Protein AF-A0A523Z574-F1 (afdb_monomer)

Radius of gyration: 32.1 Å; Cα contacts (8 Å, |Δi|>4): 89; chains: 1; bounding box: 52×28×100 Å

Foldseek 3Di:
DPPVVVVVVVVVVVVVVVVVVVVVVCCVVVVVVVVVVVVVVCCVVVVVVCCVVCPPAFAFDDDPNDTDTKHKAADADVPADEAEDEDPDPDDQCVCVVPQVVVNVRHMYMYD

Structure (mmCIF, N/CA/C/O backbone):
data_AF-A0A523Z574-F1
#
_entry.id   AF-A0A523Z574-F1
#
loop_
_atom_site.group_PDB
_atom_site.id
_atom_site.type_symbol
_atom_site.label_atom_id
_atom_site.label_alt_id
_atom_site.label_comp_id
_atom_site.label_asym_id
_atom_site.label_entity_id
_atom_site.label_seq_id
_atom_site.pdbx_PDB_ins_code
_atom_site.Cartn_x
_atom_site.Cartn_y
_atom_site.Cartn_z
_atom_site.occupancy
_atom_site.B_iso_or_equiv
_atom_site.auth_seq_id
_atom_site.auth_comp_id
_atom_site.auth_asym_id
_atom_site.auth_atom_id
_atom_site.pdbx_PDB_model_num
ATOM 1 N N . MET A 1 1 ? 33.543 -7.628 -68.393 1.00 55.94 1 MET A N 1
ATOM 2 C CA . MET A 1 1 ? 32.234 -7.021 -68.048 1.00 55.94 1 MET A CA 1
ATOM 3 C C . MET A 1 1 ? 31.561 -7.601 -66.784 1.00 55.94 1 MET A C 1
ATOM 5 O O . MET A 1 1 ? 30.517 -7.099 -66.408 1.00 55.94 1 MET A O 1
ATOM 9 N N . SER A 1 2 ? 32.129 -8.612 -66.100 1.00 63.09 2 SER A N 1
ATOM 10 C CA . SER A 1 2 ? 31.468 -9.341 -64.988 1.00 63.09 2 SER A CA 1
ATOM 11 C C . SER A 1 2 ? 31.744 -8.782 -63.571 1.00 63.09 2 SER A C 1
ATOM 13 O O . SER A 1 2 ? 30.909 -8.900 -62.675 1.00 63.09 2 SER A O 1
ATOM 15 N N . GLU A 1 3 ? 32.885 -8.120 -63.340 1.00 63.69 3 GLU A N 1
ATOM 16 C CA . GLU A 1 3 ? 33.269 -7.697 -61.979 1.00 63.69 3 GLU A CA 1
ATOM 17 C C . GLU A 1 3 ? 32.487 -6.491 -61.434 1.00 63.69 3 GLU A C 1
ATOM 19 O O . GLU A 1 3 ? 32.168 -6.454 -60.242 1.00 63.69 3 GLU A O 1
ATOM 24 N N . GLY A 1 4 ? 32.107 -5.541 -62.297 1.00 64.81 4 GLY A N 1
ATOM 25 C CA . GLY A 1 4 ? 31.379 -4.330 -61.890 1.00 64.81 4 GLY A CA 1
ATOM 26 C C . GLY A 1 4 ? 30.011 -4.635 -61.270 1.00 64.81 4 GLY A C 1
ATOM 27 O O . GLY A 1 4 ? 29.669 -4.111 -60.209 1.00 64.81 4 GLY A O 1
ATOM 28 N N . THR A 1 5 ? 29.272 -5.581 -61.853 1.00 69.50 5 THR A N 1
ATOM 29 C CA . THR A 1 5 ? 27.938 -5.991 -61.385 1.00 69.50 5 THR A CA 1
ATOM 30 C C . THR A 1 5 ? 27.992 -6.662 -60.005 1.00 69.50 5 THR A C 1
ATOM 32 O O . THR A 1 5 ? 27.078 -6.523 -59.190 1.00 69.50 5 THR A O 1
ATOM 35 N N . ARG A 1 6 ? 29.095 -7.360 -59.689 1.00 65.00 6 ARG A N 1
ATOM 36 C CA . ARG A 1 6 ? 29.293 -8.063 -58.407 1.00 65.00 6 ARG A CA 1
ATOM 37 C C . ARG A 1 6 ? 29.681 -7.118 -57.266 1.00 65.00 6 ARG A C 1
ATOM 39 O O . ARG A 1 6 ? 29.357 -7.393 -56.107 1.00 65.00 6 ARG A O 1
ATOM 46 N N . ALA A 1 7 ? 30.381 -6.027 -57.577 1.00 67.06 7 ALA A N 1
ATOM 47 C CA . ALA A 1 7 ? 30.724 -4.981 -56.616 1.00 67.06 7 ALA A CA 1
ATOM 48 C C . ALA A 1 7 ? 29.500 -4.117 -56.267 1.00 67.06 7 ALA A C 1
ATOM 50 O O . ALA A 1 7 ? 29.224 -3.886 -55.086 1.00 67.06 7 ALA A O 1
ATOM 51 N N . GLU A 1 8 ? 28.708 -3.725 -57.268 1.00 66.50 8 GLU A N 1
ATOM 52 C CA . GLU A 1 8 ? 27.494 -2.927 -57.066 1.00 66.50 8 GLU A CA 1
ATOM 53 C C . GLU A 1 8 ? 26.430 -3.688 -56.255 1.00 66.50 8 GLU A C 1
ATOM 55 O O . GLU A 1 8 ? 25.880 -3.148 -55.289 1.00 66.50 8 GLU A O 1
ATOM 60 N N . ASN A 1 9 ? 26.211 -4.976 -56.548 1.00 67.19 9 ASN A N 1
ATOM 61 C CA . ASN A 1 9 ? 25.278 -5.813 -55.785 1.00 67.19 9 ASN A CA 1
ATOM 62 C C . ASN A 1 9 ? 25.682 -5.968 -54.311 1.00 67.19 9 ASN A C 1
ATOM 64 O O . ASN A 1 9 ? 24.822 -5.914 -53.430 1.00 67.19 9 ASN A O 1
ATOM 68 N N . ARG A 1 10 ? 26.981 -6.089 -54.002 1.00 64.25 10 ARG A N 1
ATOM 69 C CA . ARG A 1 10 ? 27.460 -6.140 -52.608 1.00 64.25 10 ARG A CA 1
ATOM 70 C C . ARG A 1 10 ? 27.240 -4.822 -51.868 1.00 64.25 10 ARG A C 1
ATOM 72 O O . ARG A 1 10 ? 26.905 -4.837 -50.686 1.00 64.25 10 ARG A O 1
ATOM 79 N N . MET A 1 11 ? 27.385 -3.686 -52.543 1.00 62.34 11 MET A N 1
ATOM 80 C CA . MET A 1 11 ? 27.157 -2.364 -51.947 1.00 62.34 11 MET A CA 1
ATOM 81 C C . MET A 1 11 ? 25.666 -2.100 -51.690 1.00 62.34 11 MET A C 1
ATOM 83 O O . MET A 1 11 ? 25.309 -1.605 -50.616 1.00 62.34 11 MET A O 1
ATOM 87 N N . ARG A 1 12 ? 24.787 -2.497 -52.621 1.00 62.19 12 ARG A N 1
ATOM 88 C CA . ARG A 1 12 ? 23.324 -2.434 -52.453 1.00 62.19 12 ARG A CA 1
ATOM 89 C C . ARG A 1 12 ? 22.840 -3.347 -51.321 1.00 62.19 12 ARG A C 1
ATOM 91 O O . ARG A 1 12 ? 22.092 -2.890 -50.458 1.00 62.19 12 ARG A O 1
ATOM 98 N N . ALA A 1 13 ? 23.347 -4.581 -51.250 1.00 63.97 13 ALA A N 1
ATOM 99 C CA . ALA A 1 13 ? 23.036 -5.523 -50.172 1.00 63.97 13 ALA A CA 1
ATOM 100 C C . ALA A 1 13 ? 23.487 -5.005 -48.794 1.00 63.97 13 ALA A C 1
ATOM 102 O O . ALA A 1 13 ? 22.722 -5.061 -47.834 1.00 63.97 13 ALA A O 1
ATOM 103 N N . ARG A 1 14 ? 24.689 -4.416 -48.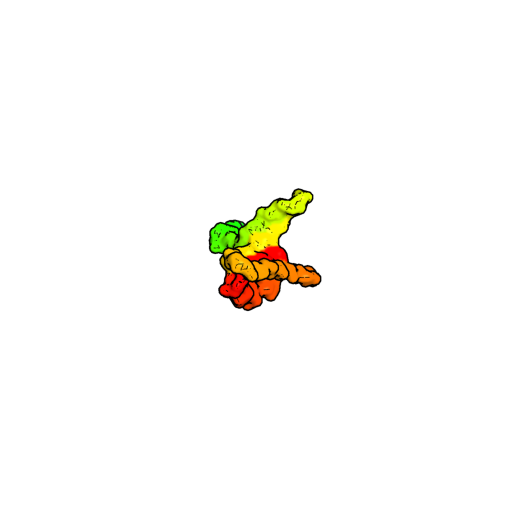689 1.00 65.25 14 ARG A N 1
ATOM 104 C CA . ARG A 1 14 ? 25.197 -3.827 -47.432 1.00 65.25 14 ARG A CA 1
ATOM 105 C C . ARG A 1 14 ? 24.401 -2.599 -46.977 1.00 65.25 14 ARG A C 1
ATOM 107 O O . ARG A 1 14 ? 24.255 -2.407 -45.772 1.00 65.25 14 ARG A O 1
ATOM 114 N N . ARG A 1 15 ? 23.880 -1.775 -47.897 1.00 66.94 15 ARG A N 1
ATOM 115 C CA . ARG A 1 15 ? 22.990 -0.645 -47.552 1.00 66.94 15 ARG A CA 1
ATOM 116 C C . ARG A 1 15 ? 21.625 -1.115 -47.067 1.00 66.94 15 ARG A C 1
ATOM 118 O O . ARG A 1 15 ? 21.178 -0.635 -46.031 1.00 66.94 15 ARG A O 1
ATOM 125 N N . GLY A 1 16 ? 21.003 -2.061 -47.772 1.00 70.06 16 GLY A N 1
ATOM 126 C CA . GLY A 1 16 ? 19.720 -2.635 -47.363 1.00 70.06 16 GLY A CA 1
ATOM 127 C C . GLY A 1 16 ? 19.820 -3.305 -45.993 1.00 70.06 16 GLY A C 1
ATOM 128 O O . GLY A 1 16 ? 19.055 -2.986 -45.090 1.00 70.06 16 GLY A O 1
ATOM 129 N N . TRP A 1 17 ? 20.841 -4.139 -45.796 1.00 77.44 17 TRP A N 1
ATOM 130 C CA . TRP A 1 17 ? 21.093 -4.844 -44.538 1.00 77.44 17 TRP A CA 1
ATOM 131 C C . TRP A 1 17 ? 21.267 -3.890 -43.347 1.00 77.44 17 TRP A C 1
ATOM 133 O O . TRP A 1 17 ? 20.653 -4.084 -42.300 1.00 77.44 17 TRP A O 1
ATOM 143 N N . LYS A 1 18 ? 22.055 -2.816 -43.506 1.00 77.75 18 LYS A N 1
ATOM 144 C CA . LYS A 1 18 ? 22.231 -1.796 -42.458 1.00 77.75 18 LYS A CA 1
ATOM 145 C C . LYS A 1 18 ? 20.930 -1.053 -42.139 1.00 77.75 18 LYS A C 1
ATOM 147 O O . LYS A 1 18 ? 20.654 -0.802 -40.973 1.00 77.75 18 LYS A O 1
ATOM 152 N N . TRP A 1 19 ? 20.116 -0.742 -43.146 1.00 77.81 19 TRP A N 1
ATOM 153 C CA . TRP A 1 19 ? 18.842 -0.041 -42.961 1.00 77.81 19 TRP A CA 1
ATOM 154 C C . TRP A 1 19 ? 17.797 -0.895 -42.223 1.00 77.81 19 TRP A C 1
ATOM 156 O O . TRP A 1 19 ? 17.079 -0.387 -41.361 1.00 77.81 19 TRP A O 1
ATOM 166 N N . TRP A 1 20 ? 17.757 -2.201 -42.507 1.00 77.62 20 TRP A N 1
ATOM 167 C CA . TRP A 1 20 ? 16.896 -3.161 -41.808 1.00 77.62 20 TRP A CA 1
ATOM 168 C C . TRP A 1 20 ? 17.350 -3.423 -40.364 1.00 77.62 20 TRP A C 1
ATOM 170 O O . TRP A 1 20 ? 16.514 -3.422 -39.463 1.00 77.62 20 TRP A O 1
ATOM 180 N N . LEU A 1 21 ? 18.658 -3.547 -40.110 1.00 85.12 21 LEU A N 1
ATOM 181 C CA . LEU A 1 21 ? 19.198 -3.672 -38.746 1.00 85.12 21 LEU A CA 1
ATOM 182 C C . LEU A 1 21 ? 18.939 -2.436 -37.887 1.00 85.12 21 LEU A C 1
ATOM 184 O O . LEU A 1 21 ? 18.534 -2.570 -36.736 1.00 85.12 21 LEU A O 1
ATOM 188 N N . SER A 1 22 ? 19.139 -1.235 -38.433 1.00 79.38 22 SER A N 1
ATOM 189 C CA . SER A 1 22 ? 18.864 0.002 -37.699 1.00 79.38 22 SER A CA 1
ATOM 190 C C . SER A 1 22 ? 17.385 0.130 -37.337 1.00 79.38 22 SER A C 1
ATOM 192 O O . SER A 1 22 ? 17.073 0.511 -36.213 1.00 79.38 22 SER A O 1
ATOM 194 N N . ARG A 1 23 ? 16.464 -0.248 -38.235 1.00 83.50 23 ARG A N 1
ATOM 195 C CA . ARG A 1 23 ? 15.028 -0.300 -37.918 1.00 83.50 23 ARG A CA 1
ATOM 196 C C . ARG A 1 23 ? 14.715 -1.315 -36.820 1.00 83.50 23 ARG A C 1
ATOM 198 O O . ARG A 1 23 ? 13.988 -0.979 -35.893 1.00 83.50 23 ARG A O 1
ATOM 205 N N . ALA A 1 24 ? 15.276 -2.519 -36.900 1.00 85.38 24 ALA A N 1
ATOM 206 C CA . ALA A 1 24 ? 15.059 -3.555 -35.891 1.00 85.38 24 ALA A CA 1
ATOM 207 C C . ALA A 1 24 ? 15.552 -3.119 -34.501 1.00 85.38 24 ALA A C 1
ATOM 209 O O . ALA A 1 24 ? 14.846 -3.314 -33.516 1.00 85.38 24 ALA A O 1
ATOM 210 N N . LEU A 1 25 ? 16.711 -2.456 -34.423 1.00 86.81 25 LEU A N 1
ATOM 211 C CA . LEU A 1 25 ? 17.241 -1.902 -33.173 1.00 86.81 25 LEU A CA 1
ATOM 212 C C . LEU A 1 25 ? 16.341 -0.798 -32.602 1.00 86.81 25 LEU A C 1
ATOM 214 O O . LEU A 1 25 ? 16.069 -0.795 -31.406 1.00 86.81 25 LEU A O 1
ATOM 218 N N . ILE A 1 26 ? 15.818 0.101 -33.441 1.00 85.62 26 ILE A N 1
A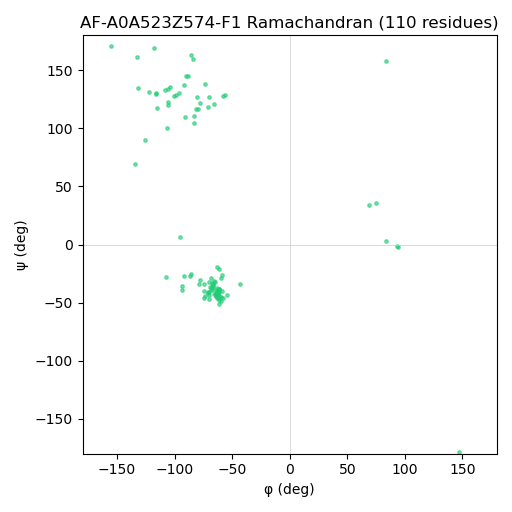TOM 219 C CA . ILE A 1 26 ? 14.892 1.153 -32.990 1.00 85.62 26 ILE A CA 1
ATOM 220 C C . ILE A 1 26 ? 13.614 0.548 -32.402 1.00 85.62 26 ILE A C 1
ATOM 222 O O . ILE A 1 26 ? 13.130 1.039 -31.390 1.00 85.62 26 ILE A O 1
ATOM 226 N N . PHE A 1 27 ? 13.083 -0.531 -32.979 1.00 86.12 27 PHE A N 1
ATOM 227 C CA . PHE A 1 27 ? 11.922 -1.220 -32.408 1.00 86.12 27 PHE A CA 1
ATOM 228 C C . PHE A 1 27 ? 12.263 -1.982 -31.122 1.00 86.12 27 PHE A C 1
ATOM 230 O O . PHE A 1 27 ? 11.509 -1.889 -30.157 1.00 86.12 27 PHE A O 1
ATOM 237 N N . ILE A 1 28 ? 13.406 -2.675 -31.079 1.00 88.81 28 ILE A N 1
ATOM 238 C CA . ILE A 1 28 ? 13.870 -3.427 -29.902 1.00 88.81 28 ILE A CA 1
ATOM 239 C C . ILE A 1 28 ? 14.094 -2.524 -28.696 1.00 88.81 28 ILE A C 1
ATOM 241 O O . ILE A 1 28 ? 13.795 -2.944 -27.589 1.00 88.81 28 ILE A O 1
ATOM 245 N N . PHE A 1 29 ? 14.613 -1.312 -28.889 1.00 88.38 29 PHE A N 1
ATOM 246 C CA . PHE A 1 29 ? 14.848 -0.380 -27.787 1.00 88.38 29 PHE A CA 1
ATOM 247 C C . PHE A 1 29 ? 13.676 0.583 -27.573 1.00 88.38 29 PHE A C 1
ATOM 249 O O . PHE A 1 29 ? 13.340 0.895 -26.438 1.00 88.38 29 PHE A O 1
ATOM 256 N N . GLY A 1 30 ? 12.999 1.017 -28.635 1.00 91.50 30 GLY A N 1
ATOM 257 C CA . GLY A 1 30 ? 11.885 1.960 -28.551 1.00 91.50 30 GLY A CA 1
ATOM 258 C C . GLY A 1 30 ? 10.636 1.360 -27.910 1.00 91.50 30 GLY A C 1
ATOM 259 O O . GLY A 1 30 ? 10.030 1.999 -27.055 1.00 91.50 30 GLY A O 1
ATOM 260 N N . LEU A 1 31 ? 10.272 0.124 -28.267 1.00 88.94 31 LEU A N 1
ATOM 261 C CA . LEU A 1 31 ? 9.094 -0.543 -27.706 1.00 88.94 31 LEU A CA 1
ATOM 262 C C . LEU A 1 31 ? 9.179 -0.734 -26.177 1.00 88.94 31 LEU A C 1
ATOM 264 O O . LEU A 1 31 ? 8.239 -0.321 -25.497 1.00 88.94 31 LEU A O 1
ATOM 268 N N . PRO A 1 32 ? 10.260 -1.294 -25.593 1.00 92.94 32 PRO A N 1
ATOM 269 C CA . PRO A 1 32 ? 10.354 -1.424 -24.142 1.00 92.94 32 PRO A CA 1
ATOM 270 C C . PRO A 1 32 ? 10.447 -0.070 -23.441 1.00 92.94 32 PRO A C 1
ATOM 272 O O . PRO A 1 32 ? 9.856 0.080 -22.380 1.00 92.94 32 PRO A O 1
ATOM 275 N N . ILE A 1 33 ? 11.102 0.940 -24.029 1.00 93.06 33 ILE A N 1
ATOM 276 C CA . ILE A 1 33 ? 11.123 2.296 -23.454 1.00 93.06 33 ILE A CA 1
ATOM 277 C C . ILE A 1 33 ? 9.702 2.864 -23.354 1.00 93.06 33 ILE A C 1
ATOM 279 O O . ILE A 1 33 ? 9.322 3.384 -22.308 1.00 93.06 33 ILE A O 1
ATOM 283 N N . VAL A 1 34 ? 8.894 2.724 -24.407 1.00 93.44 34 VAL A N 1
ATOM 284 C CA . VAL A 1 34 ? 7.495 3.177 -24.399 1.00 93.44 34 VAL A CA 1
ATOM 285 C C . VAL A 1 34 ? 6.673 2.411 -23.363 1.00 93.44 34 VAL A C 1
ATOM 287 O O . VAL A 1 34 ? 5.909 3.032 -22.628 1.00 93.44 34 VAL A O 1
ATOM 290 N N . LEU A 1 35 ? 6.849 1.091 -23.257 1.00 92.50 35 LEU A N 1
ATOM 291 C CA . LEU A 1 35 ? 6.158 0.278 -22.252 1.00 92.50 35 LEU A CA 1
ATOM 292 C C . LEU A 1 35 ? 6.542 0.673 -20.821 1.00 92.50 35 LEU A C 1
ATOM 294 O O . LEU A 1 35 ? 5.663 0.764 -19.970 1.00 92.50 35 LEU A O 1
ATOM 298 N N . LEU A 1 36 ? 7.820 0.960 -20.559 1.00 93.44 36 LEU A N 1
ATOM 299 C CA . LEU A 1 36 ? 8.284 1.417 -19.248 1.00 93.44 36 LEU A CA 1
ATOM 300 C C . LEU A 1 36 ? 7.712 2.793 -18.891 1.00 93.44 36 LEU A C 1
ATOM 302 O O . LEU A 1 36 ? 7.251 2.987 -17.770 1.00 93.44 36 LEU A O 1
ATOM 306 N N . ILE A 1 37 ? 7.684 3.733 -19.841 1.00 93.94 37 ILE A N 1
ATOM 307 C CA . ILE A 1 37 ? 7.089 5.060 -19.623 1.00 93.94 37 ILE A CA 1
ATOM 308 C C . ILE A 1 37 ? 5.582 4.939 -19.367 1.00 93.94 37 ILE A C 1
ATOM 310 O O . ILE A 1 37 ? 5.066 5.556 -18.438 1.00 93.94 37 ILE A O 1
ATOM 314 N N . ALA A 1 38 ? 4.876 4.126 -20.155 1.00 93.69 38 ALA A N 1
ATOM 315 C CA . ALA A 1 38 ? 3.450 3.886 -19.967 1.00 93.69 38 ALA A CA 1
ATOM 316 C C . ALA A 1 38 ? 3.159 3.227 -18.611 1.00 93.69 38 ALA A C 1
ATOM 318 O O . ALA A 1 38 ? 2.250 3.666 -17.911 1.00 93.69 38 ALA A O 1
ATOM 319 N N . GLY A 1 39 ? 3.957 2.230 -18.216 1.00 89.81 39 GLY A N 1
ATOM 320 C CA . GLY A 1 39 ? 3.869 1.587 -16.906 1.00 89.81 39 GLY A CA 1
ATOM 321 C C . GLY A 1 39 ? 4.089 2.574 -15.762 1.00 89.81 39 GLY A C 1
ATOM 322 O O . GLY A 1 39 ? 3.281 2.625 -14.843 1.00 89.81 39 GLY A O 1
ATOM 323 N N . PHE A 1 40 ? 5.106 3.430 -15.860 1.00 90.25 40 PHE A N 1
ATOM 324 C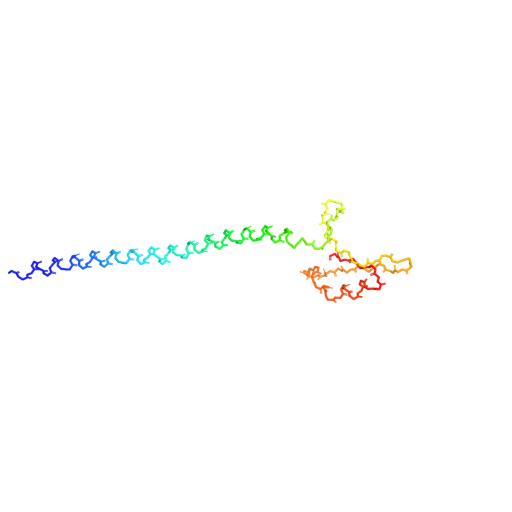 CA . PHE A 1 40 ? 5.396 4.453 -14.852 1.00 90.25 40 PHE A CA 1
ATOM 325 C C . PHE A 1 40 ? 4.267 5.489 -14.716 1.00 90.25 40 PHE A C 1
ATOM 327 O O . PHE A 1 40 ? 3.858 5.850 -13.611 1.00 90.25 40 PHE A O 1
ATOM 334 N N . ILE A 1 41 ? 3.710 5.960 -15.835 1.00 88.19 41 ILE A N 1
ATOM 335 C CA . ILE A 1 41 ? 2.558 6.876 -15.820 1.00 88.19 41 ILE A CA 1
ATOM 336 C C . ILE A 1 41 ? 1.333 6.180 -15.216 1.00 88.19 41 ILE A C 1
ATOM 338 O O . ILE A 1 41 ? 0.625 6.769 -14.403 1.00 88.19 41 ILE A O 1
ATOM 342 N N . PHE A 1 42 ? 1.093 4.921 -15.579 1.00 86.38 42 PHE A N 1
ATOM 343 C CA . PHE A 1 42 ? -0.013 4.150 -15.027 1.00 86.38 42 PHE A CA 1
ATOM 344 C C . PHE A 1 42 ? 0.128 3.971 -13.512 1.00 86.38 42 PHE A C 1
ATOM 346 O O . PHE A 1 42 ? -0.816 4.257 -12.783 1.00 86.38 42 PHE A O 1
ATOM 353 N N . GLU A 1 43 ? 1.306 3.576 -13.030 1.00 80.81 43 GLU A N 1
ATOM 354 C CA . GLU A 1 43 ? 1.581 3.371 -11.606 1.00 80.81 43 GLU A CA 1
ATOM 355 C C . GLU A 1 43 ? 1.442 4.668 -10.802 1.00 80.81 43 GLU A C 1
ATOM 357 O O . GLU A 1 43 ? 0.831 4.673 -9.738 1.00 80.81 43 GLU A O 1
ATOM 362 N N . THR A 1 44 ? 1.918 5.800 -11.325 1.00 75.00 44 THR A N 1
ATOM 363 C CA . THR A 1 44 ? 1.788 7.095 -10.631 1.00 75.00 44 THR A CA 1
ATOM 364 C C . THR A 1 44 ? 0.340 7.581 -10.527 1.00 75.00 44 THR A C 1
ATOM 366 O O . THR A 1 44 ? -0.044 8.156 -9.504 1.00 75.00 44 THR A O 1
ATOM 369 N N . ILE A 1 45 ? -0.484 7.344 -11.553 1.00 78.06 45 ILE A N 1
ATOM 370 C CA . ILE A 1 45 ? -1.913 7.688 -11.537 1.00 78.06 45 ILE A CA 1
ATOM 371 C C . ILE A 1 45 ? -2.692 6.714 -10.646 1.00 78.06 45 ILE A C 1
ATOM 373 O O . ILE A 1 45 ? -3.496 7.155 -9.823 1.00 78.06 45 ILE A O 1
ATOM 377 N N . ALA A 1 46 ? -2.439 5.411 -10.780 1.00 69.81 46 ALA A N 1
ATOM 378 C CA . ALA A 1 46 ? -3.084 4.369 -9.987 1.00 69.81 46 ALA A CA 1
ATOM 379 C C . ALA A 1 46 ? -2.764 4.535 -8.498 1.00 69.81 46 ALA A C 1
ATOM 381 O O . ALA A 1 46 ? -3.684 4.597 -7.693 1.00 69.81 46 ALA A O 1
ATOM 382 N N . SER A 1 47 ? -1.496 4.767 -8.146 1.00 64.62 47 SER A N 1
ATOM 383 C CA . SER A 1 47 ? -1.075 4.986 -6.759 1.00 64.62 47 SER A CA 1
ATOM 384 C C . SER A 1 47 ? -1.787 6.182 -6.125 1.00 64.62 47 SER A C 1
ATOM 386 O O . SER A 1 47 ? -2.224 6.094 -4.983 1.00 64.62 47 SER A O 1
ATOM 388 N N . ARG A 1 48 ? -1.994 7.285 -6.864 1.00 59.56 48 ARG A N 1
ATOM 389 C CA . ARG A 1 48 ? -2.812 8.412 -6.374 1.00 59.56 48 ARG A CA 1
ATOM 390 C C . ARG A 1 48 ? -4.287 8.055 -6.226 1.00 59.56 48 ARG A C 1
ATOM 392 O O . ARG A 1 48 ? -4.908 8.492 -5.265 1.00 59.56 48 ARG A O 1
ATOM 399 N N . SER A 1 49 ? -4.840 7.279 -7.155 1.00 57.19 49 SER A N 1
ATOM 400 C CA . SER A 1 49 ? -6.233 6.833 -7.081 1.00 57.19 49 SER A CA 1
ATOM 401 C C . SER A 1 49 ? -6.473 5.838 -5.943 1.00 57.19 49 SER A C 1
ATOM 403 O O . SER A 1 49 ? -7.585 5.795 -5.418 1.00 57.19 49 SER A O 1
ATOM 405 N N . ASP A 1 50 ? -5.469 5.052 -5.559 1.00 56.09 50 ASP A N 1
ATOM 406 C CA . ASP A 1 50 ? -5.578 4.072 -4.480 1.00 56.09 50 ASP A CA 1
ATOM 407 C C . ASP A 1 50 ? -5.752 4.752 -3.118 1.00 56.09 50 ASP A C 1
ATOM 409 O O . ASP A 1 50 ? -6.524 4.264 -2.296 1.00 56.09 50 ASP A O 1
ATOM 413 N N . TRP A 1 51 ? -5.146 5.926 -2.907 1.00 52.16 51 TRP A N 1
ATOM 414 C CA . TRP A 1 51 ? -5.337 6.721 -1.686 1.00 52.16 51 TRP A CA 1
ATOM 415 C C . TRP A 1 51 ? -6.774 7.214 -1.496 1.00 52.16 51 TRP A C 1
ATOM 417 O O . TRP A 1 51 ? -7.270 7.223 -0.370 1.00 52.16 51 TRP A O 1
ATOM 427 N N . ASP A 1 52 ? -7.448 7.596 -2.582 1.00 57.50 52 ASP A N 1
ATOM 428 C CA . ASP A 1 52 ? -8.843 8.049 -2.529 1.00 57.50 52 ASP A CA 1
ATOM 429 C C . ASP A 1 52 ? -9.824 6.877 -2.438 1.00 57.50 52 ASP A C 1
ATOM 431 O O . ASP A 1 52 ? -10.881 6.984 -1.813 1.00 57.50 52 ASP A O 1
ATOM 435 N N . ARG A 1 53 ? -9.496 5.746 -3.073 1.00 54.81 53 ARG A N 1
ATOM 436 C CA . ARG A 1 53 ? -10.395 4.588 -3.154 1.00 54.81 53 ARG A CA 1
ATOM 437 C C . ARG A 1 53 ? -10.275 3.649 -1.957 1.00 54.81 53 ARG A C 1
ATOM 439 O O . ARG A 1 53 ? -11.258 2.997 -1.608 1.00 54.81 53 ARG A O 1
ATOM 446 N N . TYR A 1 54 ? -9.111 3.625 -1.316 1.00 57.28 54 TYR A N 1
ATOM 447 C CA . TYR A 1 54 ? -8.808 2.845 -0.119 1.00 57.28 54 TYR A CA 1
ATOM 448 C C . TYR A 1 54 ? -8.072 3.719 0.903 1.00 57.28 54 TYR A C 1
ATOM 450 O O . TYR A 1 54 ? -6.883 3.506 1.156 1.00 57.28 54 TYR A O 1
ATOM 458 N N . PRO A 1 55 ? -8.751 4.711 1.511 1.00 59.59 55 PRO A N 1
ATOM 459 C CA . PRO A 1 55 ? -8.137 5.483 2.579 1.00 59.59 55 PRO A CA 1
ATOM 460 C C . PRO A 1 55 ? -7.682 4.514 3.682 1.00 59.59 55 PRO A C 1
ATOM 462 O O . PRO A 1 55 ? -8.481 3.669 4.106 1.00 59.59 55 PRO A O 1
ATOM 465 N N . PRO A 1 56 ? -6.416 4.589 4.138 1.00 60.28 56 PRO A N 1
ATOM 466 C CA . PRO A 1 56 ? -5.921 3.676 5.151 1.00 60.28 56 PRO A CA 1
ATOM 467 C C . PRO A 1 56 ? -6.797 3.799 6.401 1.00 60.28 56 PRO A C 1
ATOM 469 O O . PRO A 1 56 ? -7.054 4.911 6.880 1.00 60.28 56 PRO A O 1
ATOM 472 N N . PRO A 1 57 ? -7.311 2.676 6.915 1.00 63.41 57 PRO A N 1
ATOM 473 C CA . PRO A 1 57 ? -8.232 2.707 8.029 1.00 63.41 57 PRO A CA 1
ATOM 474 C C . PRO A 1 57 ? -7.470 3.101 9.301 1.00 63.41 57 PRO A C 1
ATOM 476 O O . PRO A 1 57 ? -6.558 2.403 9.733 1.00 63.41 57 PRO A O 1
ATOM 479 N N . GLY A 1 58 ? -7.838 4.232 9.907 1.00 67.44 58 GLY A N 1
ATOM 480 C CA . GLY A 1 58 ? -7.171 4.750 11.102 1.00 67.44 58 GLY A CA 1
ATOM 481 C C . GLY A 1 58 ? -7.145 6.273 11.172 1.00 67.44 58 GLY A C 1
ATOM 482 O O . GLY A 1 58 ? -7.714 6.972 10.335 1.00 67.44 58 GLY A O 1
ATOM 483 N N . LYS A 1 59 ? -6.525 6.806 12.222 1.00 72.69 59 LYS A N 1
ATOM 484 C CA . LYS A 1 59 ? -6.285 8.235 12.432 1.00 72.69 59 LYS A CA 1
ATOM 485 C C . LYS A 1 59 ? -4.832 8.446 12.816 1.00 72.69 59 LYS A C 1
ATOM 487 O O . LYS A 1 59 ? -4.327 7.759 13.695 1.00 72.69 59 LYS A O 1
ATOM 492 N N . LEU A 1 60 ? -4.185 9.434 12.207 1.00 76.06 60 LEU A N 1
ATOM 493 C CA . LEU A 1 60 ? -2.883 9.909 12.664 1.00 76.06 60 LEU A CA 1
ATOM 494 C C . LEU A 1 60 ? -3.094 10.847 13.855 1.00 76.06 60 LEU A C 1
ATOM 496 O O . LEU A 1 60 ? -3.725 11.893 13.707 1.00 76.06 60 LEU A O 1
ATOM 500 N N . VAL A 1 61 ? -2.590 10.467 15.024 1.00 75.88 61 VAL A N 1
ATOM 501 C CA . VAL A 1 61 ? -2.652 11.272 16.249 1.00 75.88 61 VAL A CA 1
ATOM 502 C C . VAL A 1 61 ? -1.262 11.804 16.566 1.00 75.88 61 VAL A C 1
ATOM 504 O O . VAL A 1 61 ? -0.284 11.064 16.507 1.00 75.88 61 VAL A O 1
ATOM 507 N N . ASP A 1 62 ? -1.180 13.101 16.864 1.00 79.12 62 ASP A N 1
ATOM 508 C CA . ASP A 1 62 ? 0.064 13.743 17.282 1.00 79.12 62 ASP A CA 1
ATOM 509 C C . ASP A 1 62 ? 0.343 13.424 18.754 1.00 79.12 62 ASP A C 1
ATOM 511 O O . ASP A 1 62 ? -0.485 13.699 19.628 1.00 79.12 62 ASP A O 1
ATOM 515 N N . VAL A 1 63 ? 1.501 12.823 19.016 1.00 78.69 63 VAL A N 1
ATOM 516 C CA . VAL A 1 63 ? 2.010 12.550 20.358 1.00 78.69 63 VAL A CA 1
ATOM 517 C C . VAL A 1 63 ? 3.407 13.156 20.460 1.00 78.69 63 VAL A C 1
ATOM 519 O O . VAL A 1 63 ? 4.409 12.524 20.132 1.00 78.69 63 VAL A O 1
ATOM 522 N N . GLY A 1 64 ? 3.475 14.418 20.888 1.00 78.62 64 GLY A N 1
ATOM 523 C CA . GLY A 1 64 ? 4.743 15.108 21.142 1.00 78.62 64 GLY A CA 1
ATOM 524 C C . GLY A 1 64 ? 5.567 15.400 19.884 1.00 78.62 64 GLY A C 1
ATOM 525 O O . GLY A 1 64 ? 6.793 15.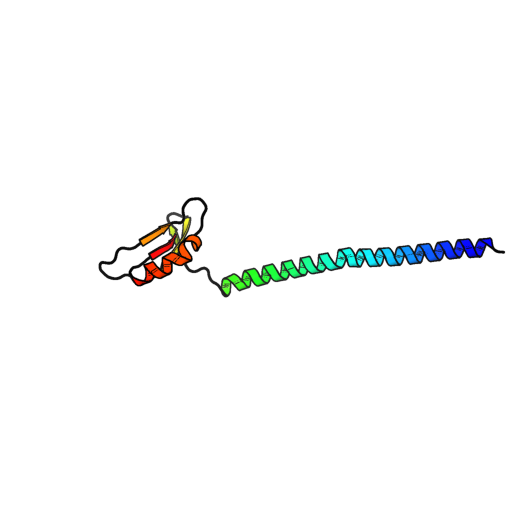350 19.946 1.00 78.62 64 GLY A O 1
ATOM 526 N N . GLY A 1 65 ? 4.918 15.680 18.748 1.00 80.44 65 GLY A N 1
ATOM 527 C CA . GLY A 1 65 ? 5.571 15.977 17.466 1.00 80.44 65 GLY A CA 1
ATOM 528 C C . GLY A 1 65 ? 5.749 14.764 16.547 1.00 80.44 65 GLY A C 1
ATOM 529 O O . GLY A 1 65 ? 6.207 14.917 15.414 1.00 80.44 65 GLY A O 1
ATOM 530 N N . TYR A 1 66 ? 5.353 13.573 16.999 1.00 68.38 66 TYR A N 1
ATOM 531 C CA . TYR A 1 66 ? 5.310 12.356 16.190 1.00 68.38 66 TYR A CA 1
ATOM 532 C C . TYR A 1 66 ? 3.867 12.034 15.801 1.00 68.38 66 TYR A C 1
ATOM 534 O O . TYR A 1 66 ? 2.966 12.088 16.636 1.00 68.38 66 TYR A O 1
ATOM 542 N N . LYS A 1 67 ? 3.641 11.669 14.533 1.00 73.12 67 LYS A N 1
ATOM 543 C CA . LYS A 1 67 ? 2.330 11.209 14.055 1.00 73.12 67 LYS A CA 1
ATOM 544 C C . LYS A 1 67 ? 2.239 9.694 14.185 1.00 73.12 67 LYS A C 1
ATOM 546 O O . LYS A 1 67 ? 2.882 8.979 13.420 1.00 73.12 67 LYS A O 1
ATOM 551 N N . LEU A 1 68 ? 1.424 9.221 15.120 1.00 69.56 68 LEU A N 1
ATOM 552 C CA . LEU A 1 68 ? 1.163 7.800 15.329 1.00 69.56 68 LEU A CA 1
ATOM 553 C C . LEU A 1 68 ? -0.116 7.381 14.603 1.00 69.56 68 LEU A C 1
ATOM 555 O O . LEU A 1 68 ? -1.150 8.032 14.753 1.00 69.56 68 LEU A O 1
ATOM 559 N N . HIS A 1 69 ? -0.060 6.304 13.824 1.00 71.75 69 HIS A N 1
ATOM 560 C CA . HIS A 1 69 ? -1.231 5.753 13.150 1.00 71.75 69 HIS A CA 1
ATOM 561 C C . HIS A 1 69 ? -2.029 4.878 14.123 1.00 71.75 69 HIS A C 1
ATOM 563 O O . HIS A 1 69 ? -1.525 3.881 14.615 1.00 71.75 69 HIS A O 1
ATOM 569 N N . LEU A 1 70 ? -3.270 5.270 14.416 1.00 69.94 70 LEU A N 1
ATOM 570 C CA . LEU A 1 70 ? -4.170 4.559 15.320 1.00 69.94 70 LEU A CA 1
ATOM 571 C C . LEU A 1 70 ? -5.381 4.030 14.567 1.00 69.94 70 LEU A C 1
ATOM 573 O O . LEU A 1 70 ? -6.207 4.813 14.093 1.00 69.94 70 LEU A O 1
ATOM 577 N N . TYR A 1 71 ? -5.551 2.712 14.529 1.00 71.75 71 TYR A N 1
ATOM 578 C CA . TYR A 1 71 ? -6.756 2.089 13.993 1.00 71.75 71 TYR A CA 1
ATOM 579 C C . TYR A 1 71 ? -7.636 1.528 15.112 1.00 71.75 71 TYR A C 1
ATOM 581 O O . TYR A 1 71 ? -7.385 0.454 15.654 1.00 71.75 71 TYR A O 1
ATOM 589 N N . CYS A 1 72 ? -8.685 2.271 15.472 1.00 68.12 72 CYS A N 1
ATOM 590 C CA . CYS A 1 72 ? -9.614 1.893 16.539 1.00 68.12 72 CYS A CA 1
ATOM 591 C C . CYS A 1 72 ? -10.899 1.286 15.969 1.00 68.12 72 CYS A C 1
ATOM 593 O O . CYS A 1 72 ? -11.580 1.923 15.163 1.00 68.12 72 CYS A O 1
ATOM 595 N N . THR A 1 73 ? -11.283 0.108 16.455 1.00 71.44 73 THR A N 1
ATOM 596 C CA . THR A 1 73 ? -12.532 -0.583 16.103 1.00 71.44 73 THR A CA 1
ATOM 597 C C . THR A 1 73 ? -13.262 -1.080 17.359 1.00 71.44 73 THR A C 1
ATOM 599 O O . THR A 1 73 ? -12.695 -1.149 18.452 1.00 71.44 73 THR A O 1
ATOM 602 N N . GLY A 1 74 ? -14.562 -1.365 17.226 1.00 67.00 74 GLY A N 1
ATOM 603 C CA . GLY A 1 74 ? -15.425 -1.763 18.345 1.00 67.00 74 GLY A CA 1
ATOM 604 C C . GLY A 1 74 ? -15.987 -0.589 19.164 1.00 67.00 74 GLY A C 1
ATOM 605 O O . GLY A 1 74 ? -15.467 0.533 19.166 1.00 67.00 74 GLY A O 1
ATOM 606 N N . ASN A 1 75 ? -17.089 -0.851 19.869 1.00 72.75 75 ASN A N 1
ATOM 607 C CA . ASN A 1 75 ? -17.776 0.143 20.695 1.00 72.75 75 ASN A CA 1
ATOM 608 C C . ASN A 1 75 ? -17.192 0.172 22.111 1.00 72.75 75 ASN A C 1
ATOM 610 O O . ASN A 1 75 ? -16.804 -0.852 22.659 1.00 72.75 75 ASN A O 1
ATOM 614 N N . ARG A 1 76 ? -17.139 1.360 22.722 1.00 65.38 76 ARG A N 1
ATOM 615 C CA . ARG A 1 76 ? -16.757 1.501 24.131 1.00 65.38 76 ARG A CA 1
ATOM 616 C C . ARG A 1 76 ? -17.990 1.233 24.991 1.00 65.38 76 ARG A C 1
ATOM 618 O O . ARG A 1 76 ? -18.863 2.093 25.063 1.00 65.38 76 ARG A O 1
ATOM 625 N N . GLN A 1 77 ? -18.071 0.067 25.625 1.00 68.38 77 GLN A N 1
ATOM 626 C CA . GLN A 1 77 ? -19.105 -0.218 26.622 1.00 68.38 77 GLN A CA 1
ATOM 627 C C . GLN A 1 77 ? -18.620 0.180 28.025 1.00 68.38 77 GLN A C 1
ATOM 629 O O . GLN A 1 77 ? -17.434 0.096 28.346 1.00 68.38 77 GLN A O 1
ATOM 634 N N . ALA A 1 78 ? -19.530 0.660 28.875 1.00 70.50 78 ALA A N 1
ATOM 635 C CA . ALA A 1 78 ? -19.200 0.957 30.265 1.00 70.50 78 ALA A CA 1
ATOM 636 C C . ALA A 1 78 ? -18.847 -0.351 30.996 1.00 70.50 78 ALA A C 1
ATOM 638 O O . ALA A 1 78 ? -19.658 -1.272 31.033 1.00 70.50 78 ALA A O 1
ATOM 639 N N . GLY A 1 79 ? -17.630 -0.438 31.540 1.00 68.31 79 GLY A N 1
ATOM 640 C CA . GLY A 1 79 ? -17.116 -1.641 32.204 1.00 68.31 79 GLY A CA 1
ATOM 641 C C . GLY A 1 79 ? -16.319 -2.607 31.315 1.00 68.31 79 GLY A C 1
ATOM 642 O O . GLY A 1 79 ? -15.816 -3.594 31.844 1.00 68.31 79 GLY A O 1
ATOM 643 N N . SER A 1 80 ? -16.149 -2.344 30.008 1.00 66.81 80 SER A N 1
ATOM 644 C CA . SER A 1 80 ? -15.305 -3.180 29.136 1.00 66.81 80 SER A CA 1
ATOM 645 C C . SER A 1 80 ? -13.849 -2.669 29.051 1.00 66.81 80 SER A C 1
ATOM 647 O O . SER A 1 80 ? -13.618 -1.455 28.977 1.00 66.81 80 SER A O 1
ATOM 649 N N . PRO A 1 81 ? -12.834 -3.561 29.099 1.00 74.25 81 PRO A N 1
ATOM 650 C CA . PRO A 1 81 ? -11.424 -3.175 29.031 1.00 74.25 81 PRO A CA 1
ATOM 651 C C . PRO A 1 81 ? -11.039 -2.762 27.609 1.00 74.25 81 PRO A C 1
ATOM 653 O O . PRO A 1 81 ? -11.407 -3.426 26.646 1.00 74.25 81 PRO A O 1
ATOM 656 N N . THR A 1 82 ? -10.262 -1.689 27.456 1.00 77.12 82 THR A N 1
ATOM 657 C CA . THR A 1 82 ? -9.701 -1.328 26.143 1.00 77.12 82 THR A CA 1
ATOM 658 C C . THR A 1 82 ? -8.461 -2.174 25.869 1.00 77.12 82 THR A C 1
ATOM 660 O O . THR A 1 82 ? -7.550 -2.194 26.694 1.00 77.12 82 THR A O 1
ATOM 663 N N . VAL A 1 83 ? -8.422 -2.852 24.721 1.00 75.81 83 VAL A N 1
ATOM 664 C CA . VAL A 1 83 ? -7.281 -3.680 24.296 1.00 75.81 83 VAL A CA 1
ATOM 665 C C . VAL A 1 83 ? -6.419 -2.887 23.317 1.00 75.81 83 VAL A C 1
ATOM 667 O O . VAL A 1 83 ? -6.941 -2.344 22.343 1.00 75.81 83 VAL A O 1
ATOM 670 N N . ILE A 1 84 ? -5.112 -2.815 23.574 1.00 76.62 84 ILE A N 1
ATOM 671 C CA . ILE A 1 84 ? -4.127 -2.202 22.673 1.00 76.62 84 ILE A CA 1
ATOM 672 C C . ILE A 1 84 ? -3.336 -3.332 22.019 1.00 76.62 84 ILE A C 1
ATOM 674 O O . ILE A 1 84 ? -2.764 -4.165 22.720 1.00 76.62 84 ILE A O 1
ATOM 678 N N . LEU A 1 85 ? -3.343 -3.370 20.690 1.00 75.69 85 LEU A N 1
ATOM 679 C CA . LEU A 1 85 ? -2.559 -4.301 19.888 1.00 75.69 85 LEU A CA 1
ATOM 680 C C . LEU A 1 85 ? -1.396 -3.531 19.264 1.00 75.69 85 LEU A C 1
ATOM 682 O O . LEU A 1 85 ? -1.615 -2.573 18.527 1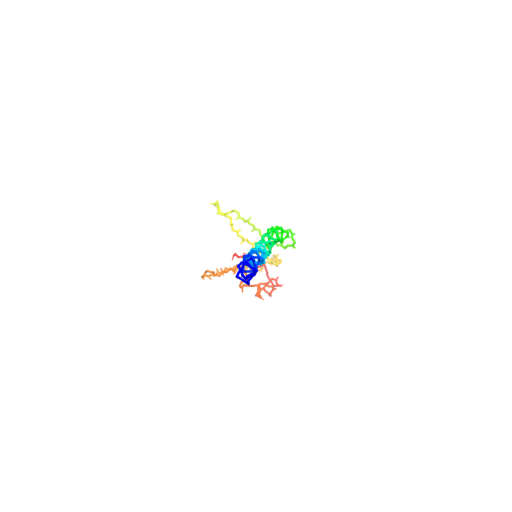.00 75.69 85 LEU A O 1
ATOM 686 N N . GLU A 1 86 ? -0.179 -3.956 19.579 1.00 73.69 86 GLU A N 1
ATOM 687 C CA . GLU A 1 86 ? 1.065 -3.415 19.034 1.00 73.69 86 GLU A CA 1
ATOM 688 C C . GLU A 1 86 ? 1.757 -4.527 18.239 1.00 73.69 86 GLU A C 1
ATOM 690 O O . GLU A 1 86 ? 1.902 -5.656 18.723 1.00 73.69 86 GLU A O 1
ATOM 695 N N . ALA A 1 87 ? 2.149 -4.241 16.999 1.00 69.50 87 ALA A N 1
ATOM 696 C CA . ALA A 1 87 ? 2.996 -5.144 16.227 1.00 69.50 87 ALA A CA 1
ATOM 697 C C . ALA A 1 87 ? 4.468 -4.910 16.617 1.00 69.50 87 ALA A C 1
ATOM 699 O O . ALA A 1 87 ? 5.043 -3.864 16.331 1.00 69.50 87 ALA A O 1
ATOM 700 N N . GLY A 1 88 ? 5.081 -5.877 17.303 1.00 63.31 88 GLY A N 1
ATOM 701 C CA . GLY A 1 88 ? 6.497 -5.815 17.679 1.00 63.31 88 GLY A CA 1
ATOM 702 C C . GLY A 1 88 ? 7.436 -6.294 16.562 1.00 63.31 88 GLY A C 1
ATOM 703 O O . GLY A 1 88 ? 7.039 -7.058 15.688 1.00 63.31 88 GLY A O 1
ATOM 704 N N . GLY A 1 89 ? 8.715 -5.905 16.619 1.00 57.44 89 GLY A N 1
ATOM 705 C CA . GLY A 1 89 ? 9.786 -6.595 15.881 1.00 57.44 89 GLY A CA 1
ATOM 706 C C . GLY A 1 89 ? 9.859 -6.350 14.367 1.00 57.44 89 GLY A C 1
ATOM 707 O O . GLY A 1 89 ? 10.219 -7.263 13.635 1.00 57.44 89 GLY A O 1
ATOM 708 N N . GLY A 1 90 ? 9.554 -5.138 13.891 1.00 59.47 90 GLY A N 1
ATOM 709 C CA . GLY A 1 90 ? 9.622 -4.799 12.458 1.00 59.47 90 GLY A CA 1
ATOM 710 C C . GLY A 1 90 ? 8.375 -5.187 11.657 1.00 59.47 90 GLY A C 1
ATOM 711 O O . GLY A 1 90 ? 8.334 -4.974 10.446 1.00 59.47 90 GLY A O 1
ATOM 712 N N . ASN A 1 91 ? 7.360 -5.711 12.338 1.00 59.62 91 ASN A N 1
ATOM 713 C CA . ASN A 1 91 ? 6.056 -6.002 11.770 1.00 59.62 91 ASN A CA 1
ATOM 714 C C . ASN A 1 91 ? 5.151 -4.764 11.802 1.00 59.62 91 ASN A C 1
ATOM 716 O O . ASN A 1 91 ? 5.423 -3.793 12.507 1.00 59.62 91 ASN A O 1
ATOM 720 N N . ALA A 1 92 ? 4.078 -4.788 11.015 1.00 62.31 92 ALA A N 1
ATOM 721 C CA . ALA A 1 92 ? 3.162 -3.663 10.877 1.00 62.31 92 ALA A CA 1
ATOM 722 C C . ALA A 1 92 ? 1.751 -4.026 11.353 1.00 62.31 92 ALA A C 1
ATOM 724 O O . ALA A 1 92 ? 1.400 -5.192 11.532 1.00 62.31 92 ALA A O 1
ATOM 725 N N . SER A 1 93 ? 0.907 -3.004 11.481 1.00 60.47 93 SER A N 1
ATOM 726 C CA . SER A 1 93 ? -0.510 -3.092 11.842 1.00 60.47 93 SER A CA 1
ATOM 727 C C . SER A 1 93 ? -1.324 -4.226 11.155 1.00 60.47 93 SER A C 1
ATOM 729 O O . SER A 1 93 ? -2.218 -4.783 11.797 1.00 60.47 93 SER A O 1
ATOM 731 N N . PRO A 1 94 ? -1.066 -4.625 9.887 1.00 64.69 94 PRO A N 1
ATOM 732 C CA . PRO A 1 94 ? -1.805 -5.707 9.226 1.00 64.69 94 PRO A CA 1
ATOM 733 C C . PRO A 1 94 ? -1.655 -7.091 9.870 1.00 64.69 94 PRO A C 1
ATOM 735 O O . PRO A 1 94 ? -2.510 -7.946 9.644 1.00 64.69 94 PRO A O 1
ATOM 738 N N . ASP A 1 95 ? -0.628 -7.327 10.685 1.00 69.62 95 ASP A N 1
ATOM 739 C CA . ASP A 1 95 ? -0.385 -8.631 11.318 1.00 69.62 95 ASP A CA 1
ATOM 740 C C . ASP A 1 95 ? -1.547 -9.090 12.208 1.00 69.62 95 ASP A C 1
ATOM 742 O O . ASP A 1 95 ? -1.827 -10.281 12.343 1.00 69.62 95 ASP A O 1
ATOM 746 N N . TRP A 1 96 ? -2.281 -8.135 12.775 1.00 74.06 96 TRP A N 1
ATOM 747 C CA . TRP A 1 96 ? -3.427 -8.388 13.641 1.00 74.06 96 TRP A CA 1
ATOM 748 C C . TRP A 1 96 ? -4.772 -8.361 12.901 1.00 74.06 96 TRP A C 1
ATOM 750 O O . TRP A 1 96 ? -5.820 -8.476 13.543 1.00 74.06 96 TRP A O 1
ATOM 760 N N . ALA A 1 97 ? -4.779 -8.252 11.566 1.00 74.31 97 ALA A N 1
ATOM 761 C CA . ALA A 1 97 ? -5.995 -8.073 10.766 1.00 74.31 97 ALA A CA 1
ATOM 762 C C . ALA A 1 97 ? -7.028 -9.203 10.930 1.00 74.31 97 ALA A C 1
ATOM 764 O O . ALA A 1 97 ? -8.22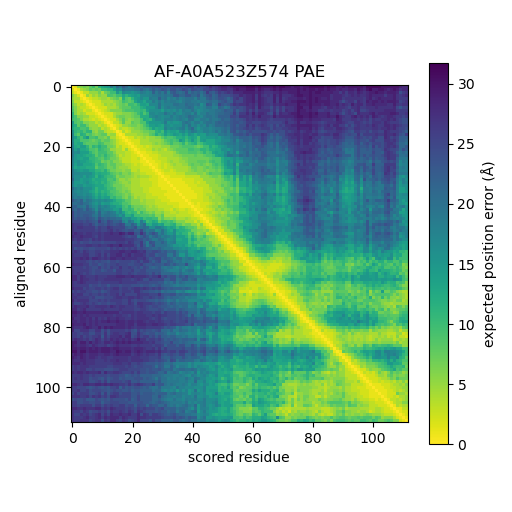1 -8.965 10.763 1.00 74.31 97 ALA A O 1
ATOM 765 N N . LEU A 1 98 ? -6.596 -10.418 11.284 1.00 77.19 98 LEU A N 1
ATOM 766 C CA . LEU A 1 98 ? -7.497 -11.551 11.539 1.00 77.19 98 LEU A CA 1
ATOM 767 C C . LEU A 1 98 ? -8.027 -11.595 12.981 1.00 77.19 98 LEU A C 1
ATOM 769 O O . LEU A 1 98 ? -9.095 -12.147 13.226 1.00 77.19 98 LEU A O 1
ATOM 773 N N . VAL A 1 99 ? -7.301 -11.013 13.936 1.00 74.94 99 VAL A N 1
ATOM 774 C CA . VAL A 1 99 ? -7.624 -11.072 15.373 1.00 74.94 99 VAL A CA 1
ATOM 775 C C . VAL A 1 99 ? -8.456 -9.864 15.799 1.00 74.94 99 VAL A C 1
ATOM 777 O O . VAL A 1 99 ? -9.402 -9.989 16.579 1.00 74.94 99 VAL A O 1
ATOM 780 N N . GLN A 1 100 ? -8.137 -8.688 15.260 1.00 76.19 100 GLN A N 1
ATOM 781 C CA . GLN A 1 100 ? -8.807 -7.433 15.583 1.00 76.19 100 GLN A CA 1
ATOM 782 C C . GLN A 1 100 ? -10.338 -7.487 15.387 1.00 76.19 100 GLN A C 1
ATOM 784 O O . GLN A 1 100 ? -11.044 -7.027 16.288 1.00 76.19 100 GLN A O 1
ATOM 789 N N . PRO A 1 101 ? -10.893 -8.075 14.303 1.00 76.88 101 PRO A N 1
ATOM 790 C CA . PRO A 1 101 ? -12.341 -8.132 14.103 1.00 76.88 101 PRO A CA 1
ATOM 791 C C . PRO A 1 101 ? -13.067 -8.970 15.158 1.00 76.88 101 PRO A C 1
ATOM 793 O O . PRO A 1 101 ? -14.199 -8.654 15.516 1.00 76.88 101 PRO A O 1
ATOM 796 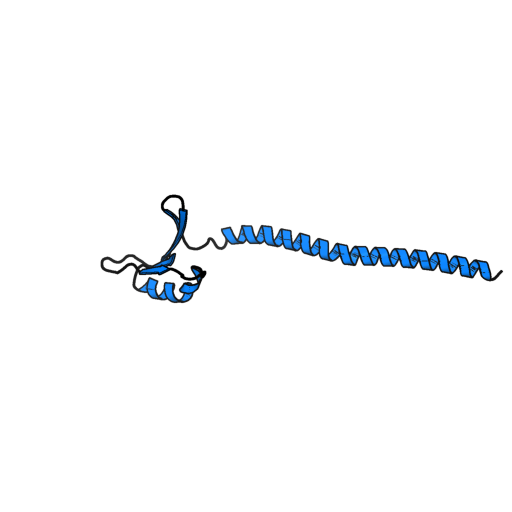N N . GLU A 1 102 ? -12.428 -10.019 15.678 1.00 80.12 102 GLU A N 1
ATOM 797 C CA . GLU A 1 102 ? -13.018 -10.878 16.707 1.00 80.12 102 GLU A CA 1
ATOM 798 C C . GLU A 1 102 ? -13.035 -10.184 18.075 1.00 80.12 102 GLU A C 1
ATOM 800 O O . GLU A 1 102 ? -14.046 -10.222 18.777 1.00 80.12 102 GLU A O 1
ATOM 805 N N . ILE A 1 103 ? -11.968 -9.458 18.423 1.00 75.88 103 ILE A N 1
ATOM 806 C CA . ILE A 1 103 ? -11.906 -8.681 19.673 1.00 75.88 103 ILE A CA 1
ATOM 807 C C . ILE A 1 103 ? -12.870 -7.483 19.624 1.00 75.88 103 ILE A C 1
ATOM 809 O O . ILE A 1 103 ? -13.531 -7.178 20.621 1.00 75.88 103 ILE A O 1
ATOM 813 N N . ALA A 1 104 ? -13.025 -6.849 18.457 1.00 75.81 104 ALA A N 1
ATOM 814 C CA . ALA A 1 104 ? -13.916 -5.705 18.261 1.00 75.81 104 ALA A CA 1
ATOM 815 C C . ALA A 1 104 ? -15.404 -6.011 18.539 1.00 75.81 104 ALA A C 1
ATOM 817 O O . ALA A 1 104 ? -16.179 -5.087 18.800 1.00 75.81 104 ALA A O 1
ATOM 818 N N . LYS A 1 105 ? -15.820 -7.289 18.499 1.00 78.00 105 LYS A N 1
ATOM 819 C CA . LYS A 1 105 ? -17.197 -7.718 18.816 1.00 78.00 105 LYS A CA 1
ATOM 820 C C . LYS A 1 105 ? -17.529 -7.577 20.300 1.00 78.00 105 LYS A C 1
ATOM 822 O O . LYS A 1 105 ? -18.683 -7.334 20.643 1.00 78.00 105 LYS A O 1
ATOM 827 N N . VAL A 1 106 ? -16.535 -7.752 21.170 1.00 76.56 106 VAL A N 1
ATOM 828 C CA . VAL A 1 106 ? -16.728 -7.830 22.626 1.00 76.56 106 VAL A CA 1
ATOM 829 C C . VAL A 1 106 ? -16.243 -6.585 23.356 1.00 76.56 106 VAL A C 1
ATOM 831 O O . VAL A 1 106 ? -16.774 -6.255 24.413 1.00 76.56 106 VAL A O 1
ATOM 834 N N . THR A 1 107 ? -15.255 -5.876 22.806 1.00 73.88 107 THR A N 1
ATOM 835 C CA . THR A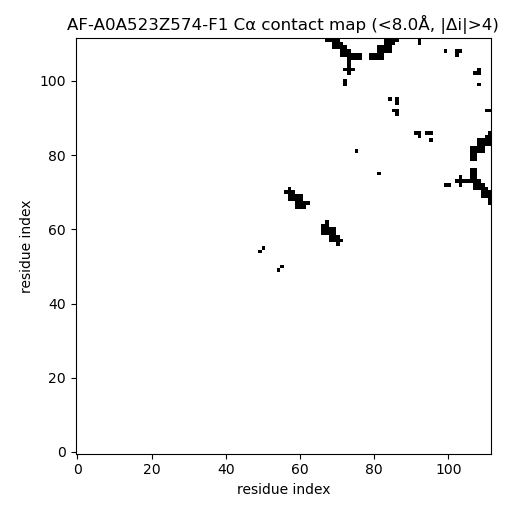 1 107 ? -14.725 -4.656 23.412 1.00 73.88 107 THR A CA 1
ATOM 836 C C . THR A 1 107 ? -14.081 -3.731 22.382 1.00 73.88 107 THR A C 1
ATOM 838 O O . THR A 1 107 ? -13.884 -4.088 21.222 1.00 73.88 107 THR A O 1
ATOM 841 N N . ARG A 1 108 ? -13.731 -2.516 22.808 1.00 77.75 108 ARG A N 1
ATOM 842 C CA . ARG A 1 108 ? -12.940 -1.589 22.003 1.00 77.75 108 ARG A CA 1
ATOM 843 C C . ARG A 1 108 ? -11.499 -2.088 21.884 1.00 77.75 108 ARG A C 1
ATOM 845 O O . ARG A 1 108 ? -10.825 -2.285 22.898 1.00 77.75 108 ARG A O 1
ATOM 852 N N . VAL A 1 109 ? -11.019 -2.194 20.648 1.00 74.75 109 VAL A N 1
ATOM 853 C CA . VAL A 1 109 ? -9.641 -2.562 20.319 1.00 74.75 109 VAL A CA 1
ATOM 854 C C . VAL A 1 109 ? -8.985 -1.464 19.486 1.00 74.75 109 VAL A C 1
ATOM 856 O O . VAL A 1 109 ? -9.555 -0.967 18.513 1.00 74.75 109 VAL A O 1
ATOM 859 N N . SER A 1 110 ? -7.786 -1.066 19.894 1.00 74.56 110 SER A N 1
ATOM 860 C CA . SER A 1 110 ? -6.977 -0.055 19.218 1.00 74.56 110 SER A CA 1
ATOM 861 C C . SER A 1 110 ? -5.698 -0.698 18.714 1.00 74.56 110 SER A C 1
ATOM 863 O O . SER A 1 110 ? -5.015 -1.372 19.482 1.00 74.56 110 SER A O 1
ATOM 865 N N . LEU A 1 111 ? -5.382 -0.476 17.444 1.00 70.19 111 LEU A N 1
ATOM 866 C CA . LEU A 1 111 ? -4.144 -0.932 16.833 1.00 70.19 111 LEU A CA 1
ATOM 867 C C . LEU A 1 111 ? -3.176 0.230 16.629 1.00 70.19 111 LEU A C 1
ATOM 869 O O . LEU A 1 111 ? -3.598 1.284 16.141 1.00 70.19 111 LEU A O 1
ATOM 873 N N . ILE A 1 112 ? -1.920 0.005 17.009 1.00 62.41 112 ILE A N 1
ATOM 874 C CA . ILE A 1 112 ? -0.757 0.875 16.790 1.00 62.41 112 ILE A CA 1
ATOM 875 C C . ILE A 1 112 ? 0.160 0.204 15.768 1.00 62.41 112 ILE A C 1
ATOM 877 O O . ILE A 1 112 ? 0.437 -1.005 15.936 1.00 62.41 112 ILE A O 1
#

Nearest PDB structures (foldseek):
  8ckp-assembly1_J  TM=6.972E-01  e=1.260E-01  Haloferax mediterranei
  8ckp-assembly1_F  TM=6.812E-01  e=1.648E-01  Haloferax mediterranei
  8ckp-assembly1_A  TM=6.618E-01  e=1.648E-01  Haloferax mediterranei
  8ckp-assembly1_H  TM=6.923E-01  e=5.518E-01  Haloferax mediterranei
  1xqv-assembly1_A  TM=6.737E-01  e=6.311E-01  Thermoplasma acidophilum

Mean predicted aligned error: 15.79 Å

Solvent-accessible surface area (backbone atoms only — not comparable to full-atom values): 6515 Å² total; per-residue (Å²): 135,68,66,65,62,57,52,51,52,52,53,54,50,53,52,52,51,51,55,53,50,54,51,52,50,48,50,66,53,47,51,56,52,52,51,52,52,51,49,50,54,49,49,58,53,48,58,58,50,43,50,76,74,54,58,76,81,57,44,76,44,78,61,94,90,41,76,44,59,37,35,73,42,51,59,85,53,94,92,53,68,77,44,78,47,72,48,68,92,90,50,52,65,72,81,44,62,80,54,51,66,64,48,21,76,77,21,26,32,36,36,67

pLDDT: mean 73.19, std 10.21, range [52.16, 93.94]

Secondary structure (DSSP, 8-state):
--HHHHHHHHHHHHHHHHHHHHHHHHHHHHHHHHHHHHHHHHHHHHHHHHHHHSPPSSEEEEETTEEEEEEEES---TTPPPEEE---TT--GGGGTTTHHHHTTTS-EEE-

Sequence (112 aa):
MSEGTRAENRMRARRGWKWWLSRALIFIFGLPIVL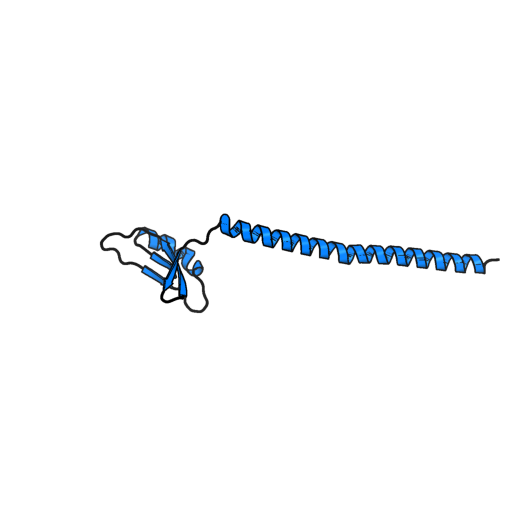LIAGFIFETIASRSDWDRYPPPGKLVDVGGYKLHLYCTGNRQAGSPTVILEAGGGNASPDWALVQPEIAKVTRVSLI